Protein AF-A0A7C9PRL1-F1 (afdb_monomer_lite)

Foldseek 3Di:
DDDDDDDPPPPDDPDDDPPPDDPPPVVVQVVVQVVVCVVVVHRDDDDDLVCLVPDPPPVSSCVCVVPDDDPDDDD

Structure (mmCIF, N/CA/C/O backbone):
data_AF-A0A7C9PRL1-F1
#
_entry.id   AF-A0A7C9PRL1-F1
#
loop_
_atom_site.group_PDB
_atom_site.id
_atom_site.type_symbol
_atom_site.label_atom_id
_atom_site.label_alt_id
_atom_site.label_comp_id
_atom_site.label_asym_id
_atom_site.label_entity_id
_atom_site.label_seq_id
_atom_site.pdbx_PDB_ins_code
_atom_site.Cartn_x
_atom_site.Cartn_y
_atom_site.Cartn_z
_atom_site.occupancy
_atom_site.B_iso_or_equiv
_atom_site.auth_seq_id
_atom_site.auth_comp_id
_atom_site.auth_asym_id
_atom_site.auth_atom_id
_atom_site.pdbx_PDB_model_num
ATOM 1 N N . MET A 1 1 ? 26.961 14.126 -45.231 1.00 36.16 1 MET A N 1
ATOM 2 C CA . MET A 1 1 ? 28.251 13.536 -44.825 1.00 36.16 1 MET A 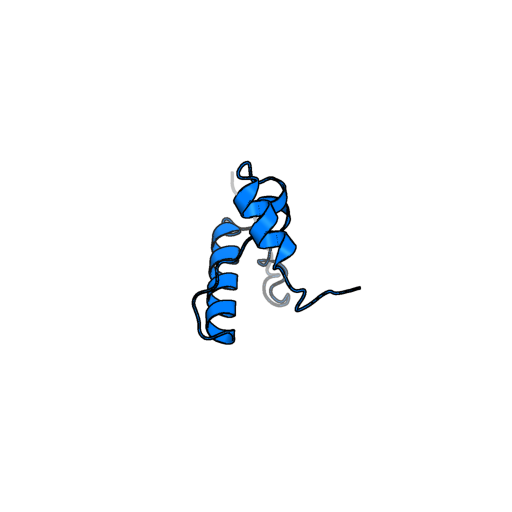CA 1
ATOM 3 C C . MET A 1 1 ? 28.055 12.037 -44.629 1.00 36.16 1 MET A C 1
ATOM 5 O O . MET A 1 1 ? 27.046 11.678 -44.031 1.00 36.16 1 MET A O 1
ATOM 9 N N . PRO A 1 2 ? 28.927 11.195 -45.206 1.00 51.38 2 PRO A N 1
ATOM 10 C CA . PRO A 1 2 ? 28.808 9.738 -45.259 1.00 51.38 2 PRO A CA 1
ATOM 11 C C . PRO A 1 2 ? 29.517 9.049 -44.075 1.00 51.38 2 PRO A C 1
ATOM 13 O O . PRO A 1 2 ? 30.223 9.700 -43.315 1.00 51.38 2 PRO A O 1
ATOM 16 N N . HIS A 1 3 ? 29.358 7.724 -43.985 1.00 43.53 3 HIS A N 1
ATOM 17 C CA . HIS A 1 3 ? 30.093 6.777 -43.127 1.00 43.53 3 HIS A CA 1
ATOM 18 C C . HIS A 1 3 ? 29.789 6.788 -41.619 1.00 43.53 3 HIS A C 1
ATOM 20 O O . HIS A 1 3 ? 30.474 7.422 -40.826 1.00 43.53 3 HIS A O 1
ATOM 26 N N . ALA A 1 4 ? 28.857 5.925 -41.208 1.00 37.38 4 ALA A N 1
ATOM 27 C CA . ALA A 1 4 ? 28.938 5.262 -39.909 1.00 37.38 4 ALA A CA 1
ATOM 28 C C . ALA A 1 4 ? 28.978 3.747 -40.151 1.00 37.38 4 ALA A C 1
ATOM 30 O O . ALA A 1 4 ? 27.965 3.096 -40.398 1.00 37.38 4 ALA A O 1
ATOM 31 N N . GLN A 1 5 ? 30.198 3.219 -40.167 1.00 47.03 5 GLN A N 1
ATOM 32 C CA . GLN A 1 5 ? 30.522 1.800 -40.143 1.00 47.03 5 GLN A CA 1
ATOM 33 C C . GLN A 1 5 ? 29.900 1.186 -38.874 1.00 47.03 5 GLN A C 1
ATOM 35 O O . GLN A 1 5 ? 30.372 1.453 -37.773 1.00 47.03 5 GLN A O 1
ATOM 40 N N . PHE A 1 6 ? 28.835 0.394 -39.000 1.00 44.91 6 PHE A N 1
ATOM 41 C CA . PHE A 1 6 ? 28.301 -0.388 -37.881 1.00 44.91 6 PHE A CA 1
ATOM 42 C C . PHE A 1 6 ? 29.164 -1.649 -37.698 1.00 44.91 6 PHE A C 1
ATOM 44 O O . PHE A 1 6 ? 29.238 -2.449 -38.634 1.00 44.91 6 PHE A O 1
ATOM 51 N N . PRO A 1 7 ? 29.834 -1.869 -36.549 1.00 44.94 7 PRO A N 1
ATOM 52 C CA . PRO A 1 7 ? 30.570 -3.104 -36.330 1.00 44.94 7 PRO A CA 1
ATOM 53 C C . PRO A 1 7 ? 29.629 -4.246 -35.919 1.00 44.94 7 PRO A C 1
ATOM 55 O O . PRO A 1 7 ? 28.715 -4.083 -35.111 1.00 44.94 7 PRO A O 1
ATOM 58 N N . LEU A 1 8 ? 29.896 -5.422 -36.489 1.00 51.19 8 LEU A N 1
ATOM 59 C CA . LEU A 1 8 ? 29.248 -6.714 -36.254 1.00 51.19 8 LEU A CA 1
ATOM 60 C C . LEU A 1 8 ? 29.546 -7.259 -34.841 1.00 51.19 8 LEU A C 1
ATOM 62 O O . LEU A 1 8 ? 30.299 -8.217 -34.700 1.00 51.19 8 LEU A O 1
ATOM 66 N N . TYR A 1 9 ? 28.983 -6.668 -33.783 1.00 51.59 9 TYR A N 1
ATOM 67 C CA . TYR A 1 9 ? 29.083 -7.226 -32.417 1.00 51.59 9 TYR A CA 1
ATOM 68 C C . TYR A 1 9 ? 27.740 -7.681 -31.818 1.00 51.59 9 TYR A C 1
ATOM 70 O O . TYR A 1 9 ? 27.679 -8.124 -30.674 1.00 51.59 9 TYR A O 1
ATOM 78 N N . TYR A 1 10 ? 26.659 -7.667 -32.600 1.00 53.28 10 TYR A N 1
ATOM 79 C CA . TYR A 1 10 ? 25.310 -8.045 -32.154 1.00 53.28 10 TYR A CA 1
ATOM 80 C C . TYR A 1 10 ? 25.018 -9.554 -32.182 1.00 53.28 10 TYR A C 1
ATOM 82 O O . TYR A 1 10 ? 23.901 -9.955 -32.493 1.00 53.28 10 TYR A O 1
ATOM 90 N N . LEU A 1 11 ? 25.994 -10.412 -31.880 1.00 55.06 11 LEU A N 1
ATOM 91 C CA . LEU A 1 11 ? 25.761 -11.863 -31.891 1.00 55.06 11 LEU A CA 1
ATOM 92 C C . LEU A 1 11 ? 26.068 -12.595 -30.584 1.00 55.06 11 LEU A C 1
ATOM 94 O O . LEU A 1 11 ? 25.894 -13.805 -30.569 1.00 55.06 11 LEU A O 1
ATOM 98 N N . LEU A 1 12 ? 26.452 -11.922 -29.486 1.00 59.56 12 LEU A N 1
ATOM 99 C CA . LEU A 1 12 ? 26.777 -12.624 -28.227 1.00 59.56 12 LEU A CA 1
ATOM 100 C C . LEU A 1 12 ? 26.716 -11.770 -26.940 1.00 59.56 12 LEU A C 1
ATOM 102 O O . LEU A 1 12 ? 27.567 -11.900 -26.066 1.00 59.56 12 LEU A O 1
ATOM 106 N N . LEU A 1 13 ? 25.688 -10.930 -26.768 1.00 49.19 13 LEU A N 1
ATOM 107 C CA . LEU A 1 13 ? 25.346 -10.388 -25.443 1.00 49.19 13 LEU A CA 1
ATOM 108 C C . LEU A 1 13 ? 23.839 -10.535 -25.178 1.00 49.19 13 LEU A C 1
ATOM 110 O O . LEU A 1 13 ? 23.035 -10.018 -25.958 1.00 49.19 13 LEU A O 1
ATOM 114 N N . PRO A 1 14 ? 23.434 -11.251 -24.112 1.00 52.75 14 PRO A N 1
ATOM 115 C CA . PRO A 1 14 ? 22.032 -11.421 -23.771 1.00 52.75 14 PRO A CA 1
ATOM 116 C C . PRO A 1 14 ? 21.488 -10.084 -23.265 1.00 52.75 14 PRO A C 1
ATOM 118 O O . PRO A 1 14 ? 22.117 -9.454 -22.422 1.00 52.75 14 PRO A O 1
ATOM 121 N N . TYR A 1 15 ? 20.341 -9.664 -23.807 1.00 51.69 15 TYR A N 1
ATOM 122 C CA . TYR A 1 15 ? 19.367 -8.720 -23.245 1.00 51.69 15 TYR A CA 1
ATOM 123 C C . TYR A 1 15 ? 19.721 -8.175 -21.852 1.00 51.69 15 TYR A C 1
ATOM 125 O O . TYR A 1 15 ? 19.179 -8.628 -20.846 1.00 51.69 15 TYR A O 1
ATOM 133 N N . TRP A 1 16 ? 20.603 -7.178 -21.777 1.00 39.66 16 TRP A N 1
ATOM 134 C CA . TRP A 1 16 ? 20.834 -6.469 -20.528 1.00 39.66 16 TRP A CA 1
ATOM 135 C C . TRP A 1 16 ? 20.224 -5.077 -20.630 1.00 39.66 16 TRP A C 1
ATOM 137 O O . TRP A 1 16 ? 20.697 -4.193 -21.337 1.00 39.66 16 TRP A O 1
ATOM 147 N N . ASN A 1 17 ? 19.152 -4.938 -19.857 1.00 51.88 17 ASN A N 1
ATOM 148 C CA . ASN A 1 17 ? 18.589 -3.704 -19.335 1.00 51.88 17 ASN A CA 1
ATOM 149 C C . ASN A 1 17 ? 17.646 -2.881 -20.225 1.00 51.88 17 ASN A C 1
ATOM 151 O O . ASN A 1 17 ? 17.770 -1.665 -20.329 1.00 51.88 17 ASN A O 1
ATOM 155 N N . GLN A 1 18 ? 16.609 -3.525 -20.759 1.00 45.34 18 GLN A N 1
ATOM 156 C CA . GLN A 1 18 ? 15.348 -2.832 -21.065 1.00 45.34 18 GLN A CA 1
ATOM 157 C C . GLN A 1 18 ? 14.404 -2.730 -19.854 1.00 45.34 18 GLN A C 1
ATOM 159 O O . GLN A 1 18 ? 13.282 -2.261 -20.000 1.00 45.34 18 GLN A O 1
ATOM 164 N N . SER A 1 19 ? 14.841 -3.111 -18.649 1.00 52.06 19 SER A N 1
ATOM 165 C CA . SER A 1 19 ? 13.940 -3.172 -17.495 1.00 52.06 19 SER A CA 1
ATOM 166 C C . SER A 1 19 ? 13.611 -1.824 -16.851 1.00 52.06 19 SER A C 1
ATOM 168 O O . SER A 1 19 ? 12.668 -1.791 -16.074 1.00 52.06 19 SER A O 1
ATOM 170 N N . CYS A 1 20 ? 14.319 -0.720 -17.133 1.00 50.16 20 CYS A N 1
ATOM 171 C CA . CYS A 1 20 ? 14.081 0.516 -16.362 1.00 50.16 20 CYS A CA 1
ATOM 172 C C . CYS A 1 20 ? 14.094 1.849 -17.133 1.00 50.16 20 CYS A C 1
ATOM 174 O O . CYS A 1 20 ? 13.927 2.888 -16.501 1.00 50.16 20 CYS A O 1
ATOM 176 N N . ALA A 1 21 ? 14.281 1.887 -18.456 1.00 54.88 21 ALA A N 1
ATOM 177 C CA . ALA A 1 21 ? 14.391 3.170 -19.167 1.00 54.88 21 ALA A CA 1
ATOM 178 C C . ALA A 1 21 ? 13.653 3.179 -20.514 1.00 54.88 21 ALA A C 1
ATOM 180 O O . ALA A 1 21 ? 14.253 3.268 -21.581 1.00 54.88 21 ALA A O 1
ATOM 181 N N . GLY A 1 22 ? 12.326 3.094 -20.453 1.00 52.41 22 GLY A N 1
ATOM 182 C CA . GLY A 1 22 ? 11.422 3.387 -21.566 1.00 52.41 22 GLY A CA 1
ATOM 183 C C . GLY A 1 22 ? 10.169 4.115 -21.058 1.00 52.41 22 GLY A C 1
ATOM 184 O O . GLY A 1 22 ? 10.040 4.266 -19.846 1.00 52.4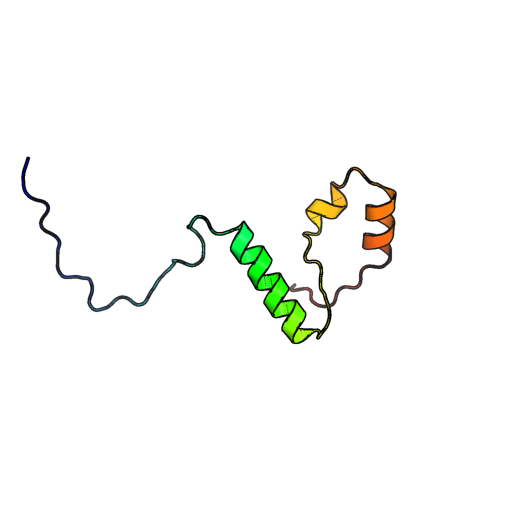1 22 GLY A O 1
ATOM 185 N N . PRO A 1 23 ? 9.233 4.555 -21.922 1.00 46.94 23 PRO A N 1
ATOM 186 C CA . PRO A 1 23 ? 8.074 5.415 -21.589 1.00 46.94 23 PRO A CA 1
ATOM 187 C C . PRO A 1 23 ? 7.020 4.817 -20.615 1.00 46.94 23 PRO A C 1
ATOM 189 O O . PRO A 1 23 ? 5.863 5.225 -20.620 1.00 46.94 23 PRO A O 1
ATOM 192 N N . LEU A 1 24 ? 7.386 3.816 -19.812 1.00 54.53 24 LEU A N 1
ATOM 193 C CA . LEU A 1 24 ? 6.553 2.704 -19.356 1.00 54.53 24 LEU A CA 1
ATOM 194 C C . LEU A 1 24 ? 6.259 2.669 -17.843 1.00 54.53 24 LEU A C 1
ATOM 196 O O . LEU A 1 24 ? 5.460 1.835 -17.443 1.00 54.53 24 LEU A O 1
ATOM 200 N N . MET A 1 25 ? 6.768 3.587 -17.007 1.00 60.91 25 MET A N 1
ATOM 201 C CA . MET A 1 25 ? 6.562 3.536 -15.537 1.00 60.91 25 MET A CA 1
ATOM 202 C C . MET A 1 25 ? 5.086 3.437 -15.092 1.00 60.91 25 MET A C 1
ATOM 204 O O . MET A 1 25 ? 4.777 2.783 -14.097 1.00 60.91 25 MET A O 1
ATOM 208 N N . MET A 1 26 ? 4.151 4.067 -15.816 1.00 66.06 26 MET A N 1
ATOM 209 C CA . MET A 1 26 ? 2.713 3.918 -15.531 1.00 66.06 26 MET A CA 1
ATOM 210 C C . MET A 1 26 ? 2.161 2.560 -15.989 1.00 66.06 26 MET A C 1
ATOM 212 O O . MET A 1 26 ? 1.281 2.003 -15.331 1.00 66.06 26 MET A O 1
ATOM 216 N N . LEU A 1 27 ? 2.676 2.019 -17.098 1.00 75.69 27 LEU A N 1
ATOM 217 C CA . LEU A 1 27 ? 2.282 0.705 -17.606 1.00 75.69 27 LEU A CA 1
ATOM 218 C C . LEU A 1 27 ? 2.813 -0.415 -16.704 1.00 75.69 27 LEU A C 1
ATOM 220 O O . LEU A 1 27 ? 2.091 -1.375 -16.449 1.00 75.69 27 LEU A O 1
ATOM 224 N N . ASP A 1 28 ? 4.016 -0.255 -16.155 1.00 80.81 28 ASP A N 1
ATOM 225 C CA . ASP A 1 28 ? 4.605 -1.186 -15.190 1.00 80.81 28 ASP A CA 1
ATOM 226 C C . ASP A 1 28 ? 3.750 -1.281 -13.919 1.00 80.81 28 ASP A C 1
ATOM 228 O O . ASP A 1 28 ? 3.454 -2.376 -13.438 1.00 80.81 28 ASP A O 1
ATOM 232 N N . HIS A 1 29 ? 3.261 -0.141 -13.418 1.00 82.44 29 HIS A N 1
ATOM 233 C CA . HIS A 1 29 ? 2.343 -0.107 -12.278 1.00 82.44 29 HIS A CA 1
ATOM 234 C C . HIS A 1 29 ? 1.009 -0.811 -12.580 1.00 82.44 29 HIS A C 1
ATOM 236 O O . HIS A 1 29 ? 0.502 -1.575 -11.755 1.00 82.44 29 HIS A O 1
ATOM 242 N N . ALA A 1 30 ? 0.443 -0.591 -13.771 1.00 86.38 30 ALA A N 1
ATOM 243 C CA . ALA A 1 30 ? -0.791 -1.253 -14.191 1.00 86.38 30 ALA A CA 1
ATOM 244 C C . ALA A 1 30 ? -0.604 -2.772 -14.339 1.00 86.38 30 ALA A C 1
ATOM 246 O O . ALA A 1 30 ? -1.462 -3.545 -13.910 1.00 86.38 30 ALA A O 1
ATOM 247 N N . ARG A 1 31 ? 0.531 -3.206 -14.896 1.00 89.12 31 ARG A N 1
ATOM 248 C CA . ARG A 1 31 ? 0.879 -4.619 -15.050 1.00 89.12 31 ARG A CA 1
ATOM 249 C C . ARG A 1 31 ? 1.035 -5.320 -13.701 1.00 89.12 31 ARG A C 1
ATOM 251 O O . ARG A 1 31 ? 0.401 -6.352 -13.501 1.00 89.12 31 ARG A O 1
ATOM 258 N N . MET A 1 32 ? 1.788 -4.740 -12.763 1.00 90.19 32 MET A N 1
ATOM 259 C CA . MET A 1 32 ? 1.919 -5.289 -11.404 1.00 90.19 32 MET A CA 1
ATOM 260 C C . MET A 1 32 ? 0.556 -5.467 -10.729 1.00 90.19 32 MET A C 1
ATOM 262 O O . MET A 1 32 ? 0.300 -6.489 -10.094 1.00 90.19 32 MET A O 1
ATOM 266 N N . GLN A 1 33 ? -0.350 -4.499 -10.897 1.00 92.00 33 GLN A N 1
ATOM 267 C CA . GLN A 1 33 ? -1.703 -4.615 -10.360 1.00 92.00 33 GLN A CA 1
ATOM 268 C C . GLN A 1 33 ? -2.474 -5.792 -10.979 1.00 92.00 33 GLN A C 1
ATOM 270 O O . GLN A 1 33 ? -3.131 -6.526 -10.245 1.00 92.00 33 GLN A O 1
ATOM 275 N N . GLN A 1 34 ? -2.389 -6.001 -12.298 1.00 92.44 34 GLN A N 1
ATOM 276 C CA . GLN A 1 34 ? -3.036 -7.142 -12.961 1.00 92.44 34 GLN A CA 1
ATOM 277 C C . GLN A 1 34 ? -2.484 -8.486 -12.472 1.00 92.44 34 GLN A C 1
ATOM 279 O O . GLN A 1 34 ? -3.255 -9.404 -12.196 1.00 92.44 34 GLN A O 1
ATOM 284 N N . GLU A 1 35 ? -1.166 -8.592 -12.315 1.00 93.56 35 GLU A N 1
ATOM 285 C CA . GLU A 1 35 ? -0.519 -9.806 -11.807 1.00 93.56 35 GLU A CA 1
ATOM 286 C C . GLU A 1 35 ? -0.972 -10.112 -10.367 1.00 93.56 35 GLU A C 1
ATOM 288 O O . GLU A 1 35 ? -1.387 -11.235 -10.071 1.00 93.56 35 GLU A O 1
ATOM 293 N N . LEU A 1 36 ? -1.019 -9.101 -9.490 1.00 92.94 36 LEU A N 1
ATOM 294 C CA . LEU A 1 36 ? -1.540 -9.243 -8.124 1.00 92.94 36 LEU A CA 1
ATOM 295 C C . LEU A 1 36 ? -3.026 -9.618 -8.095 1.00 92.94 36 LEU A C 1
ATOM 297 O O . LEU A 1 36 ? -3.432 -10.448 -7.282 1.00 92.94 36 LEU A O 1
ATOM 301 N N . MET A 1 37 ? -3.845 -9.048 -8.980 1.00 94.81 37 MET A N 1
ATOM 302 C CA . MET A 1 37 ? -5.253 -9.436 -9.111 1.00 94.81 37 MET A CA 1
ATOM 303 C C . MET A 1 37 ? -5.402 -10.913 -9.488 1.00 94.81 37 MET A C 1
ATOM 305 O O . MET A 1 37 ? -6.266 -11.589 -8.931 1.00 94.81 37 MET A O 1
ATOM 309 N N . GLY A 1 38 ? -4.548 -11.421 -10.382 1.00 95.00 38 GLY A N 1
ATOM 310 C CA . GLY A 1 38 ? -4.518 -12.836 -10.757 1.00 95.00 38 GLY A CA 1
ATOM 311 C C . GLY A 1 38 ? -4.170 -13.758 -9.586 1.00 95.00 38 GLY A C 1
ATOM 312 O O . GLY A 1 38 ? -4.787 -14.809 -9.436 1.00 95.00 38 GLY A O 1
ATOM 313 N N . ILE A 1 39 ? -3.239 -13.344 -8.721 1.00 93.12 39 ILE A N 1
ATOM 314 C CA . ILE A 1 39 ? -2.828 -14.117 -7.538 1.00 93.12 39 ILE A CA 1
ATOM 315 C C . ILE A 1 39 ? -3.911 -14.102 -6.450 1.00 93.12 39 ILE A C 1
ATOM 317 O O . ILE A 1 39 ? -4.218 -15.137 -5.863 1.00 93.12 39 ILE A O 1
ATOM 321 N N . VAL A 1 40 ? -4.487 -12.932 -6.157 1.00 91.88 40 VAL A N 1
ATOM 322 C CA . VAL A 1 40 ? -5.458 -12.768 -5.058 1.00 91.88 40 VAL A CA 1
ATOM 323 C C . VAL A 1 40 ? -6.874 -13.193 -5.482 1.00 91.88 40 VAL A C 1
ATOM 325 O O . VAL A 1 40 ? -7.714 -13.472 -4.628 1.00 91.88 40 VAL A O 1
ATOM 328 N N . GLY A 1 41 ? -7.168 -13.236 -6.785 1.00 94.12 41 GLY A N 1
ATOM 329 C CA . GLY A 1 41 ? -8.482 -13.614 -7.319 1.00 94.12 41 GLY A CA 1
ATOM 330 C C . GLY A 1 41 ? -9.575 -12.559 -7.109 1.00 94.12 41 GLY A C 1
ATOM 331 O O . GLY A 1 41 ? -10.762 -12.863 -7.204 1.00 94.12 41 GLY A O 1
ATOM 332 N N . ARG A 1 42 ? -9.202 -11.310 -6.802 1.00 94.12 42 ARG A N 1
ATOM 333 C CA . ARG A 1 42 ? -10.128 -10.176 -6.633 1.00 94.12 42 ARG A CA 1
ATOM 334 C C . ARG A 1 42 ? -9.504 -8.888 -7.151 1.00 94.12 42 ARG A C 1
ATOM 336 O O . ARG A 1 42 ? -8.296 -8.817 -7.353 1.00 94.12 42 ARG A O 1
ATOM 343 N N . LYS A 1 43 ? -10.320 -7.845 -7.315 1.00 93.06 43 LYS A N 1
ATOM 344 C CA . LYS A 1 43 ? -9.821 -6.506 -7.649 1.00 93.06 43 LYS A CA 1
ATOM 345 C C . LYS A 1 43 ? -8.884 -5.998 -6.544 1.00 93.06 43 LYS A C 1
ATOM 347 O O . LYS A 1 43 ? -9.243 -6.026 -5.366 1.00 93.06 43 LYS A O 1
ATOM 352 N N . VAL A 1 44 ? -7.704 -5.536 -6.948 1.00 92.25 44 VAL A N 1
ATOM 353 C CA . VAL A 1 44 ? -6.669 -4.969 -6.077 1.00 92.25 44 VAL A CA 1
ATOM 354 C C . VAL A 1 44 ? -6.371 -3.560 -6.566 1.00 92.25 44 VAL A C 1
ATOM 356 O O . VAL A 1 44 ? -6.180 -3.361 -7.763 1.00 92.25 44 VAL A O 1
ATOM 359 N N . ASP A 1 45 ? -6.315 -2.606 -5.640 1.00 91.69 45 A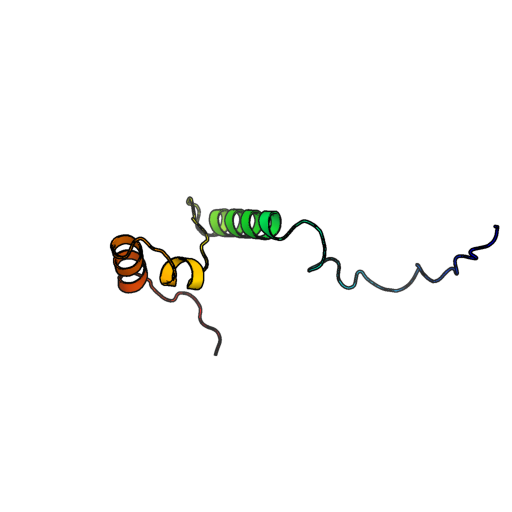SP A N 1
ATOM 360 C CA . ASP A 1 45 ? -5.813 -1.260 -5.903 1.00 91.69 45 ASP A CA 1
ATOM 361 C C . ASP A 1 45 ? -4.379 -1.171 -5.373 1.00 91.69 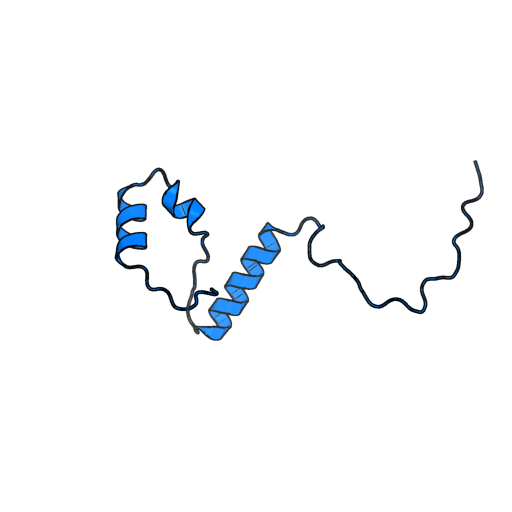45 ASP A C 1
ATOM 363 O O . ASP A 1 45 ? -4.143 -1.292 -4.166 1.00 91.69 45 ASP A O 1
ATOM 367 N N . LEU A 1 46 ? -3.415 -0.990 -6.278 1.00 91.19 46 LEU A N 1
ATOM 368 C CA . LEU A 1 46 ? -2.010 -0.820 -5.915 1.00 91.19 46 LEU A CA 1
ATOM 369 C C . LEU A 1 46 ? -1.734 0.666 -5.653 1.00 91.19 46 LEU A C 1
ATOM 371 O O . LEU A 1 46 ? -2.025 1.519 -6.488 1.00 91.19 46 LEU A O 1
ATOM 375 N N . VAL A 1 47 ? -1.191 0.992 -4.482 1.00 90.50 47 VAL A N 1
ATOM 376 C CA . VAL A 1 47 ? -0.836 2.366 -4.103 1.00 90.50 47 VAL A CA 1
ATOM 377 C C . VAL A 1 47 ? 0.464 2.371 -3.313 1.00 90.50 47 VAL A C 1
ATOM 379 O O . VAL A 1 47 ? 0.717 1.479 -2.504 1.00 90.50 47 VAL A O 1
ATOM 382 N N . SER A 1 48 ? 1.297 3.391 -3.521 1.00 89.12 48 SER A N 1
ATOM 383 C CA . SER A 1 48 ? 2.511 3.548 -2.724 1.00 89.12 48 SER A CA 1
ATOM 384 C C . SER A 1 48 ? 2.174 4.090 -1.335 1.00 89.12 48 SER A C 1
ATOM 386 O O . SER A 1 48 ? 1.329 4.976 -1.177 1.00 89.12 48 SER A O 1
ATOM 388 N N . LYS A 1 49 ? 2.880 3.597 -0.312 1.00 89.44 49 LYS A N 1
ATOM 389 C CA . LYS A 1 49 ? 2.711 4.068 1.071 1.00 89.44 49 LYS A CA 1
ATOM 390 C C . LYS A 1 49 ? 2.897 5.588 1.181 1.00 89.44 49 LYS A C 1
ATOM 392 O O . LYS A 1 49 ? 2.070 6.271 1.776 1.00 89.44 49 LYS A O 1
ATOM 397 N N . ARG A 1 50 ? 3.914 6.129 0.500 1.00 89.12 50 ARG A N 1
ATOM 398 C CA . ARG A 1 50 ? 4.209 7.570 0.458 1.00 89.12 50 ARG A CA 1
ATOM 399 C C . ARG A 1 50 ? 3.052 8.399 -0.108 1.00 89.12 50 ARG A C 1
ATOM 401 O O . ARG A 1 50 ? 2.780 9.483 0.396 1.00 89.12 50 ARG A O 1
ATOM 408 N N . ALA A 1 51 ? 2.347 7.897 -1.127 1.00 89.88 51 ALA A N 1
ATOM 409 C CA . ALA A 1 51 ? 1.187 8.592 -1.686 1.00 89.88 51 ALA A CA 1
ATOM 410 C C . ALA A 1 51 ? 0.017 8.676 -0.688 1.00 89.88 51 ALA A C 1
ATOM 412 O O . ALA A 1 51 ? -0.727 9.655 -0.702 1.00 89.88 51 ALA A O 1
ATOM 413 N N . ILE A 1 52 ? -0.134 7.684 0.198 1.00 91.62 52 ILE A N 1
ATOM 414 C CA . ILE A 1 52 ? -1.135 7.710 1.275 1.00 91.62 52 ILE A CA 1
ATOM 415 C C . ILE A 1 52 ? -0.714 8.690 2.377 1.00 91.62 52 ILE A C 1
ATOM 417 O O . ILE A 1 52 ? -1.524 9.501 2.820 1.00 91.62 52 ILE A O 1
ATOM 421 N N . GLU A 1 53 ? 0.552 8.657 2.794 1.00 90.94 53 GLU A N 1
ATOM 422 C CA . GLU A 1 53 ? 1.088 9.533 3.848 1.00 90.94 53 GLU A CA 1
ATOM 423 C C . GLU A 1 53 ? 0.975 11.021 3.487 1.00 90.94 53 GLU A C 1
ATOM 425 O O . GLU A 1 53 ? 0.620 11.847 4.334 1.00 90.94 53 GLU A O 1
ATOM 430 N N . TRP A 1 54 ? 1.230 11.345 2.218 1.00 91.62 54 TRP A N 1
ATOM 431 C CA . TRP A 1 54 ? 1.121 12.695 1.661 1.00 91.62 54 TRP A CA 1
ATOM 432 C C . TRP A 1 54 ? -0.288 13.056 1.180 1.00 91.62 54 TRP A C 1
ATOM 434 O O . TRP A 1 54 ? -0.499 14.161 0.677 1.00 91.62 54 TRP A O 1
ATOM 444 N N . SER A 1 55 ? -1.263 12.154 1.318 1.00 89.06 55 SER A N 1
ATOM 445 C CA . SER A 1 55 ? -2.635 12.437 0.915 1.00 89.06 55 SER A CA 1
ATOM 446 C C . SER A 1 55 ? -3.210 13.586 1.743 1.00 89.06 55 SER A C 1
ATOM 448 O O . SER A 1 55 ? -3.167 13.572 2.972 1.00 89.06 55 SER A O 1
ATOM 450 N N . HIS A 1 56 ? -3.806 14.567 1.064 1.00 89.00 56 HIS A N 1
ATOM 451 C CA . HIS A 1 56 ? -4.483 15.690 1.715 1.00 89.00 56 HIS A CA 1
ATOM 452 C C . HIS A 1 56 ? -5.743 15.249 2.487 1.00 89.00 56 HIS A C 1
ATOM 454 O O . HIS A 1 56 ? -6.219 15.953 3.374 1.00 89.00 56 HIS A O 1
ATOM 460 N N . ASN A 1 57 ? -6.287 14.067 2.171 1.00 92.06 57 ASN A N 1
ATOM 461 C CA . ASN A 1 57 ? -7.423 13.496 2.882 1.00 92.06 57 ASN A CA 1
ATOM 462 C C . ASN A 1 57 ? -6.941 12.733 4.125 1.00 92.06 57 ASN A C 1
ATOM 464 O O . ASN A 1 57 ? -6.535 11.569 4.051 1.00 92.06 57 ASN A O 1
ATOM 468 N N . TRP A 1 58 ? -7.007 13.406 5.273 1.00 91.38 58 TRP A N 1
ATOM 469 C CA . TRP A 1 58 ? -6.534 12.869 6.546 1.00 91.38 58 TRP A CA 1
ATOM 470 C C . TRP A 1 58 ? -7.330 11.641 7.012 1.00 91.38 58 TRP A C 1
ATOM 472 O O . TRP A 1 58 ? -6.720 10.723 7.555 1.00 91.38 58 TRP A O 1
ATOM 482 N N . THR A 1 59 ? -8.643 11.584 6.750 1.00 93.62 59 THR A N 1
ATOM 483 C CA . THR A 1 59 ? -9.502 10.449 7.127 1.00 93.62 59 THR A CA 1
ATOM 484 C C . THR A 1 59 ? -9.088 9.193 6.370 1.00 93.62 59 THR A C 1
ATOM 486 O O . THR A 1 59 ? -8.811 8.168 6.980 1.00 93.62 59 THR A O 1
ATOM 489 N N . ARG A 1 60 ? -8.926 9.285 5.042 1.00 92.06 60 ARG A N 1
ATOM 490 C CA . ARG A 1 60 ? -8.461 8.153 4.222 1.00 92.06 60 ARG A CA 1
ATOM 491 C C . ARG A 1 60 ? -7.085 7.655 4.668 1.00 92.06 60 ARG A C 1
ATOM 493 O O . ARG A 1 60 ? -6.852 6.451 4.706 1.00 92.06 60 ARG A O 1
ATOM 500 N N . ARG A 1 61 ? -6.166 8.575 4.968 1.00 94.31 61 ARG A N 1
ATOM 501 C CA . ARG A 1 61 ? -4.821 8.234 5.445 1.00 94.31 61 ARG A CA 1
ATOM 502 C C . ARG A 1 61 ? -4.869 7.470 6.768 1.00 94.31 61 ARG A C 1
ATOM 504 O O . ARG A 1 61 ? -4.187 6.459 6.881 1.00 94.31 61 ARG A O 1
ATOM 511 N N . GLN A 1 62 ? -5.650 7.951 7.735 1.00 93.50 62 GLN A N 1
ATOM 512 C CA . GLN A 1 62 ? -5.811 7.301 9.039 1.00 93.50 62 GLN A CA 1
ATOM 513 C C . GLN A 1 62 ? -6.398 5.898 8.887 1.00 93.50 62 GLN A C 1
ATOM 515 O O . GLN A 1 62 ? -5.726 4.936 9.239 1.00 93.50 62 GLN A O 1
ATOM 520 N N . GLU A 1 63 ? -7.558 5.774 8.242 1.00 95.25 63 GLU A N 1
ATOM 521 C CA . GLU A 1 63 ? -8.251 4.491 8.059 1.00 95.25 63 GLU A CA 1
ATOM 522 C C . GLU A 1 63 ? -7.372 3.439 7.366 1.00 95.25 63 GLU A C 1
ATOM 524 O O . GLU A 1 63 ? -7.302 2.287 7.795 1.00 95.25 63 GLU A O 1
ATOM 529 N N . ILE A 1 64 ? -6.652 3.823 6.302 1.00 93.88 64 ILE A N 1
ATOM 530 C CA . ILE A 1 64 ? -5.787 2.888 5.571 1.00 93.88 64 ILE A CA 1
ATOM 531 C C . ILE A 1 64 ? -4.577 2.474 6.412 1.00 93.88 64 ILE A C 1
ATOM 533 O O . ILE A 1 64 ? -4.234 1.296 6.421 1.00 93.88 64 ILE A O 1
ATOM 537 N N . LEU A 1 65 ? -3.906 3.411 7.090 1.00 92.38 65 LEU A N 1
ATOM 538 C CA . LEU A 1 65 ? -2.685 3.100 7.842 1.00 92.38 65 LEU A CA 1
ATOM 539 C C . LEU A 1 65 ? -2.970 2.346 9.145 1.00 92.38 65 LEU A C 1
ATOM 541 O O . LEU A 1 65 ? -2.180 1.481 9.511 1.00 92.38 65 LEU A O 1
ATOM 545 N N . GLU A 1 66 ? -4.083 2.639 9.818 1.00 94.56 66 GLU A N 1
ATOM 546 C CA . GLU A 1 66 ? -4.476 1.965 11.063 1.00 94.56 66 GLU A CA 1
ATOM 547 C C . GLU A 1 66 ? -4.939 0.524 10.822 1.00 94.56 66 GLU A C 1
ATOM 549 O O . GLU A 1 66 ? -4.689 -0.354 11.646 1.00 94.56 66 GLU A O 1
ATOM 554 N N . THR A 1 67 ? -5.571 0.252 9.676 1.00 95.00 67 THR A N 1
ATOM 555 C CA . THR A 1 67 ? -6.059 -1.094 9.323 1.00 95.00 67 THR A CA 1
ATOM 556 C C . THR A 1 67 ? -5.071 -1.909 8.481 1.00 95.00 67 THR A C 1
ATOM 558 O O . THR A 1 67 ? -5.290 -3.107 8.253 1.00 95.00 67 THR A O 1
ATOM 561 N N . ALA A 1 68 ? -3.979 -1.293 8.013 1.00 93.12 68 ALA A N 1
ATOM 562 C CA . ALA A 1 68 ? -2.968 -1.946 7.191 1.00 93.12 68 ALA A CA 1
ATOM 563 C C . ALA A 1 68 ? -2.282 -3.098 7.936 1.00 93.12 68 ALA A C 1
ATOM 565 O O . ALA A 1 68 ? -1.890 -2.985 9.095 1.00 93.12 68 ALA A O 1
ATOM 566 N N . ARG A 1 69 ? -2.065 -4.210 7.226 1.00 93.62 69 ARG A N 1
ATOM 567 C CA . ARG A 1 69 ? -1.288 -5.352 7.722 1.00 93.62 69 ARG A CA 1
ATOM 568 C C . ARG A 1 69 ? -0.102 -5.608 6.810 1.00 93.62 69 ARG A C 1
ATOM 570 O O . ARG A 1 69 ? -0.251 -5.640 5.589 1.00 93.62 69 ARG A O 1
ATOM 577 N N . VAL A 1 70 ? 1.068 -5.810 7.406 1.00 92.12 70 VAL A N 1
ATOM 578 C CA . VAL A 1 70 ? 2.281 -6.179 6.675 1.00 92.12 70 VAL A CA 1
ATOM 579 C C . VAL A 1 70 ? 2.180 -7.652 6.285 1.00 92.12 70 VAL A C 1
ATOM 581 O O . VAL A 1 70 ? 2.079 -8.515 7.150 1.00 92.12 70 VAL A O 1
ATOM 584 N N . ILE A 1 71 ? 2.177 -7.928 4.981 1.00 89.25 71 ILE A N 1
ATOM 585 C CA . ILE A 1 71 ? 2.164 -9.297 4.433 1.00 89.25 71 ILE A CA 1
ATOM 586 C C . ILE A 1 71 ? 3.589 -9.735 4.057 1.00 89.25 71 ILE A C 1
ATOM 588 O O . ILE A 1 71 ? 3.933 -10.906 4.168 1.00 89.25 71 ILE A O 1
ATOM 592 N N . TYR A 1 72 ? 4.433 -8.783 3.654 1.00 87.88 72 TYR A N 1
ATOM 593 C CA . TYR A 1 72 ? 5.840 -8.995 3.334 1.00 87.88 72 TYR A CA 1
ATOM 594 C C . TYR A 1 72 ? 6.648 -7.772 3.776 1.00 87.88 72 TYR A C 1
ATOM 596 O O . TYR A 1 72 ? 6.279 -6.638 3.461 1.00 87.88 72 TYR A O 1
ATOM 604 N N . ALA A 1 73 ? 7.738 -8.010 4.498 1.00 88.88 73 ALA A N 1
ATOM 605 C CA . ALA A 1 73 ? 8.767 -7.029 4.803 1.00 88.88 73 ALA A CA 1
ATOM 606 C C . ALA A 1 73 ? 10.116 -7.722 4.632 1.00 88.88 73 ALA A C 1
ATOM 608 O O . ALA A 1 73 ? 10.313 -8.821 5.147 1.00 88.88 73 ALA A O 1
ATOM 609 N N . GLN A 1 74 ? 11.004 -7.097 3.869 1.00 81.06 74 GLN A N 1
ATOM 610 C CA . GLN A 1 74 ? 12.383 -7.539 3.743 1.00 81.06 74 GLN A CA 1
ATOM 611 C C . GLN A 1 74 ? 13.226 -6.704 4.706 1.00 81.06 74 GLN A C 1
ATOM 613 O O . GLN A 1 74 ? 13.067 -5.481 4.727 1.00 81.06 74 GLN A O 1
ATOM 618 N N . GLU A 1 75 ? 14.032 -7.381 5.525 1.00 59.84 75 GLU A N 1
ATOM 619 C CA . GLU A 1 75 ? 14.984 -6.769 6.466 1.00 59.84 75 GLU A CA 1
ATOM 620 C C . GLU A 1 75 ? 16.150 -6.076 5.751 1.00 59.84 75 GLU A C 1
ATOM 622 O O . GLU A 1 75 ? 16.563 -6.565 4.670 1.00 59.84 75 GLU A O 1
#

pLDDT: mean 76.34, std 20.03, range [36.16, 95.25]

Secondary structure (DSSP, 8-state):
-------S-TTS------SSSSTTHHHHHHHHHHHHHHHHTS------HHHHHT-S-HHHHHHHHHH---S----

Radius of gyration: 21.2 Å; chains: 1; bounding box: 41×30×56 Å

Sequence (75 aa):
MPHAQFPLYYLLLPYWNQSCAGPLMMLDHARMQQELMGIVGRKVDLVSKRAIEWSHNWTRRQEILETARVIYAQE

=== Feature glossary ===
The record interleaves many kinds of information about one protein. Here is each kind framed as the question it answers.

Q: What known structures does this most resemble?
A: Structural nearest neighbors (via Foldseek easy-search vs the PDB). Reported per hit: target PDB id, E-value, and alignment TM-score. A TM-score above ~0.5 is the conventional threshold for 'same fold'.

Q: Where is each backbone atom in 3D?
A: The mmCIF table is the protein's shape written out atom by atom. For each backbone N, Cα, C, and carbonyl O, it records an (x, y, z) coordinate triple in Å plus the residue type, chain letter, and residue number.

Q: What are the backbone torsion angles?
A: The φ/ψ torsion pair specifies the backbone conformation at each residue. φ rotates about the N–Cα bond, ψ about the Cα–C bond. Steric clashes forbid most of the (φ, ψ) plane — the allowed regions (α-helix basin, β-sheet basin, left-handed helix) are the Ramachandran-allowed regions.

Q: Which residues are buried vs exposed?
A: Solvent-accessible surface area (SASA) is the area in Å² traced out by the centre of a 1.4 Å probe sphere (a water molecule) rolled over the protein's van der Waals surface (Shrake–Rupley / Lee–Richards construction). Buried residues have near-zero SASA; fully exposed residues can exceed 200 Å². The total SASA scales roughly with the number of surface residues.

Q: How confident is the AlphaFold model at each residue?
A: pLDDT is the predicted lDDT-Cα score: AlphaFold's confidence that the local environment of each residue (all inter-atomic distances within 15 Å) is correctly placed. It is a per-residue number between 0 and 100, with higher meaning more reliable.

Q: What does the local fold look like, residue by residue?
A: 3Di is Foldseek's structural alphabet. Each residue is assigned one of twenty discrete states based on how its Cα sits relative to its spatial (not sequential) neighbors. Aligning 3Di strings finds structural homologs roughly as well as full 3D superposition, but orders of magnitude faster.

Q: How big and how compact is the whole molecule?
A: Radius of gyration (Rg) is the root-mean-square distance of Cα atoms from their centroid — a single number for overall size and compactness. A globular domain of N residues has Rg ≈ 2.2·N^0.38 Å; an extended or disordered chain has a much larger Rg. The Cα contact count is the number of residue pairs whose Cα atoms are within 8 Å and are more than four positions apart in sequence — a standard proxy for tertiary packing density. The bounding box is the smallest axis-aligned box enclosing all Cα atoms.

Q: Which residues are in helices, strands, or loops?
A: DSSP 8-state secondary structure assigns each residue one of H (α-helix), G (3₁₀-helix), I (π-helix), E (extended β-strand), B (isolated β-bridge), T (hydrogen-bonded turn), S (bend), or '-' (coil). The assignment is computed from backbone hydrogen-bond geometry via the Kabsch–Sander algorithm.

Q: How mobile is each atom in the crystal?
A: Crystallographic B-factors measure how much each atom's electron density is smeared out, in Å². They rise in mobile loops and surface residues and fall in the buried interior. In AlphaFold models this column is repurposed to hold pLDDT instead.

Q: What if only a Cα trace is available?
A: P-SEA three-state annotation labels each residue as helix, strand, or coil based purely on the geometry of the Cα trace. It serves as a fallback when the full backbone (and thus DSSP) is unavailable.

Q: What family and function is it annotated with?
A: Database cross-references. InterPro integrates a dozen domain/family signature databases into unified entries with residue-range hits. GO terms attach function/process/location labels with evidence codes. CATH codes position the fold in a four-level structural taxonomy. Organism is the NCBI-taxonomy species name.

Q: Are the domains correctly placed relative to each other?
A: Predicted Aligned Error (PAE) is an AlphaFold confidence matrix: entry (i, j) is the expected error in the position of residue j, in ångströms, when the prediction is superimposed on the true structure at residue i. Low PAE within a block of residues means that block is internally rigid and well-predicted; 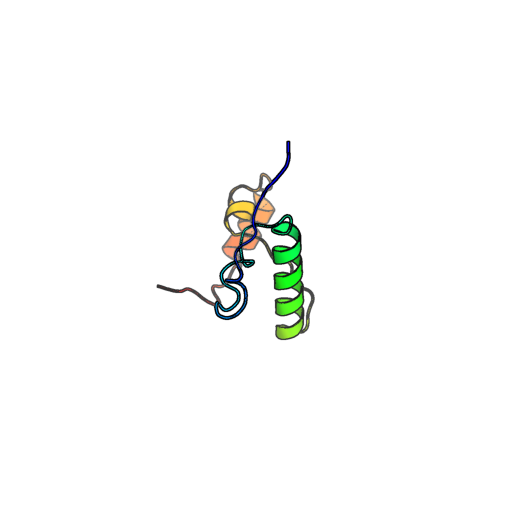high PAE between two blocks means their relative placement is uncertain even if each block individually is confident.

Q: What do the diagnostic plots show?
A: Three diagnostic plots accompany the record. The Cα contact map visualizes the tertiary structure as a 2D adjacency matrix (8 Å cutoff, sequence-local contacts suppressed). The Ramachandran plot shows the distribution of backbone (φ, ψ) torsions, with points in the α and β basins reflecting secondary structure content. The PAE plot shows AlphaFold's inter-residue confidence as a color matrix.

Q: What is the amino-acid chain?
A: Primary structure: the covalent order of the twenty standard amino acids along the backbone. Two proteins with the same sequence will (almost always) fold to the same structure; two with 30% identity often share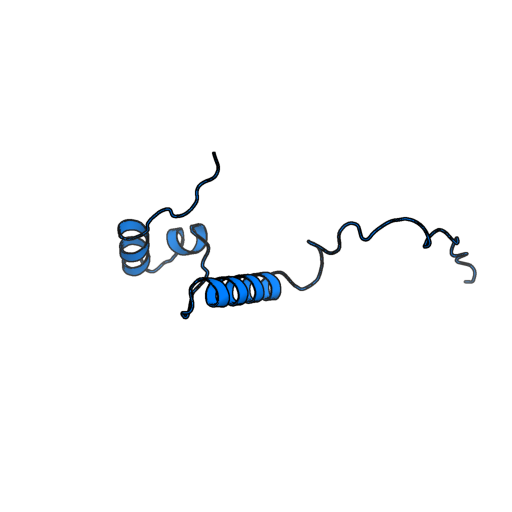 a fold but not the details.

Q: What do the rendered images show?
A: The six renders are orthographic views along the three Cartesian axes in both directions. Representation (cartoon, sticks, or surface) and color scheme (sequence-rainbow or by-chain) vary across proteins so the training set covers all the common visualization conventions.